Protein AF-A0A6C0DVN4-F1 (afdb_monomer_lite)

Radius of gyration: 16.3 Å; chains: 1; bounding box: 38×24×50 Å

Structure (mmCIF, N/CA/C/O backbone):
data_AF-A0A6C0DVN4-F1
#
_entry.id   AF-A0A6C0DVN4-F1
#
loop_
_atom_site.group_PDB
_atom_site.id
_atom_site.type_symbol
_atom_site.label_atom_id
_atom_site.label_alt_id
_atom_site.label_comp_id
_atom_site.label_asym_id
_atom_site.label_entity_id
_atom_site.label_seq_id
_atom_site.pdbx_PDB_ins_code
_atom_site.Cartn_x
_atom_site.Cartn_y
_atom_site.Cartn_z
_atom_site.occupancy
_atom_site.B_iso_or_equiv
_atom_site.auth_seq_id
_atom_site.auth_comp_id
_atom_site.auth_asym_id
_atom_site.auth_atom_id
_atom_site.pdbx_PDB_model_num
ATOM 1 N N . MET A 1 1 ? -11.475 -10.954 -24.457 1.00 59.22 1 MET A N 1
ATOM 2 C CA . MET A 1 1 ? -10.567 -9.864 -24.039 1.00 59.22 1 MET A CA 1
ATOM 3 C C . MET A 1 1 ? -9.410 -10.507 -23.293 1.00 59.22 1 MET A C 1
ATOM 5 O O . MET A 1 1 ? -9.677 -11.278 -22.383 1.00 59.22 1 MET A O 1
ATOM 9 N N . ASP A 1 2 ? -8.167 -10.297 -23.723 1.00 77.44 2 ASP A N 1
ATOM 10 C CA . ASP A 1 2 ? -6.999 -10.947 -23.111 1.00 77.44 2 ASP A CA 1
ATOM 11 C C . ASP A 1 2 ? -6.605 -10.215 -21.818 1.00 77.44 2 ASP A C 1
ATOM 13 O O . ASP A 1 2 ? -6.146 -9.071 -21.857 1.00 77.44 2 ASP A O 1
ATOM 17 N N . LEU A 1 3 ? -6.816 -10.867 -20.671 1.00 71.06 3 LEU A N 1
ATOM 18 C CA . LEU A 1 3 ? -6.507 -10.324 -19.344 1.0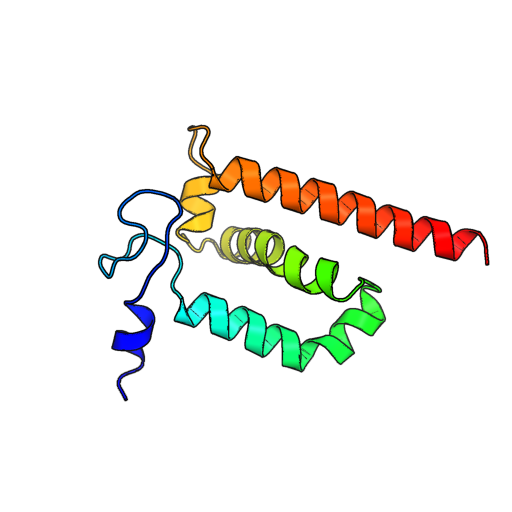0 71.06 3 LEU A CA 1
ATOM 19 C C . LEU A 1 3 ? -5.021 -9.967 -19.199 1.00 71.06 3 LEU A C 1
ATOM 21 O O . LEU A 1 3 ? -4.687 -9.006 -18.506 1.00 71.06 3 LEU A O 1
ATOM 25 N N . ASN A 1 4 ? -4.126 -10.667 -19.899 1.00 74.06 4 ASN A N 1
ATOM 26 C CA . ASN A 1 4 ? -2.692 -10.390 -19.829 1.00 74.06 4 ASN A CA 1
ATOM 27 C C . ASN A 1 4 ? -2.342 -9.027 -20.441 1.00 74.06 4 ASN A C 1
ATOM 29 O O . ASN A 1 4 ? -1.461 -8.331 -19.936 1.00 74.06 4 ASN A O 1
ATOM 33 N N . ARG A 1 5 ? -3.092 -8.592 -21.463 1.00 78.00 5 ARG A N 1
ATOM 34 C CA . ARG A 1 5 ? -2.950 -7.253 -22.058 1.00 78.00 5 ARG A CA 1
ATOM 35 C C . ARG A 1 5 ? -3.452 -6.139 -21.143 1.00 78.00 5 ARG A C 1
ATOM 37 O O . ARG A 1 5 ? -2.968 -5.018 -21.221 1.00 78.00 5 ARG A O 1
ATOM 44 N N . LEU A 1 6 ? -4.407 -6.415 -20.258 1.00 74.00 6 LEU A N 1
ATOM 45 C CA . LEU A 1 6 ? -4.835 -5.431 -19.258 1.00 74.00 6 LEU A CA 1
ATOM 46 C C . LEU A 1 6 ? -3.793 -5.275 -18.150 1.00 74.00 6 LEU A C 1
ATOM 48 O O . LEU A 1 6 ? -3.509 -4.161 -17.716 1.00 74.00 6 LEU A O 1
ATOM 52 N N . ARG A 1 7 ? -3.172 -6.385 -17.739 1.00 78.38 7 ARG A N 1
ATOM 53 C CA . ARG A 1 7 ? -2.124 -6.387 -16.710 1.00 78.38 7 ARG A CA 1
ATOM 54 C C . ARG A 1 7 ? -0.821 -5.737 -17.168 1.00 78.38 7 ARG A C 1
ATOM 56 O O . ARG A 1 7 ? -0.038 -5.317 -16.311 1.00 78.38 7 ARG A O 1
ATOM 63 N N . SER A 1 8 ? -0.594 -5.612 -18.481 1.00 85.12 8 SER A N 1
ATOM 64 C CA . SER A 1 8 ? 0.579 -4.911 -19.006 1.00 85.12 8 SER A CA 1
ATOM 65 C C . SER A 1 8 ? 0.541 -3.405 -18.762 1.00 85.12 8 SER A C 1
ATOM 67 O O . SER A 1 8 ? 1.607 -2.814 -18.684 1.00 85.12 8 SER A O 1
ATOM 69 N N . TYR A 1 9 ? -0.628 -2.776 -18.594 1.00 88.25 9 TYR A N 1
ATOM 70 C CA . TYR A 1 9 ? -0.686 -1.345 -18.284 1.00 88.25 9 TYR A CA 1
ATOM 71 C C . TYR A 1 9 ? -0.251 -1.084 -16.840 1.00 88.25 9 TYR A C 1
ATOM 73 O O . TYR A 1 9 ? -0.879 -1.556 -15.885 1.00 88.25 9 TYR A O 1
ATOM 81 N N . ARG A 1 10 ? 0.831 -0.318 -16.682 1.00 89.38 10 ARG A N 1
ATOM 82 C CA . ARG A 1 10 ? 1.436 -0.002 -15.388 1.00 89.38 10 ARG A CA 1
ATOM 83 C C . ARG A 1 10 ? 1.588 1.493 -15.178 1.00 89.38 10 ARG A C 1
ATOM 85 O O . ARG A 1 10 ? 1.744 2.254 -16.133 1.00 89.38 10 ARG A O 1
ATOM 92 N N . ILE A 1 11 ? 1.567 1.877 -13.904 1.00 90.75 11 ILE A N 1
ATOM 93 C CA . ILE A 1 11 ? 1.806 3.243 -13.443 1.00 90.75 11 ILE A CA 1
ATOM 94 C C . ILE A 1 11 ? 2.988 3.312 -12.482 1.00 90.75 11 ILE A C 1
ATOM 96 O O . ILE A 1 11 ? 3.189 2.433 -11.640 1.00 90.75 11 ILE A O 1
ATOM 100 N N . GLN A 1 12 ? 3.747 4.393 -12.586 1.00 92.25 12 GLN A N 1
ATOM 101 C CA . GLN A 1 12 ? 4.811 4.756 -11.659 1.00 92.25 12 GLN A CA 1
ATOM 102 C C . GLN A 1 12 ? 4.831 6.274 -11.449 1.00 92.25 12 GLN A C 1
ATOM 104 O O . GLN A 1 12 ? 4.302 7.036 -12.251 1.00 92.25 12 GLN A O 1
ATOM 109 N N . LEU A 1 13 ? 5.438 6.713 -10.350 1.00 87.94 13 LEU A N 1
ATOM 110 C CA . LEU A 1 13 ? 5.559 8.125 -9.971 1.00 87.94 13 LEU A CA 1
ATOM 111 C C . LEU A 1 13 ? 6.734 8.843 -10.655 1.00 87.94 13 LEU A C 1
ATOM 113 O O . LEU A 1 13 ? 6.902 10.046 -10.489 1.00 87.94 13 LEU A O 1
ATOM 117 N N . GLU A 1 14 ? 7.555 8.108 -11.399 1.00 86.81 14 GLU A N 1
ATOM 118 C CA . GLU A 1 14 ? 8.732 8.602 -12.118 1.00 86.81 14 GLU A CA 1
ATOM 119 C C . GLU A 1 14 ? 8.470 8.515 -13.630 1.00 86.81 14 GLU A C 1
ATOM 121 O O . GLU A 1 14 ? 7.703 7.661 -14.078 1.00 86.81 14 GLU A O 1
ATOM 126 N N . GLN A 1 15 ? 9.090 9.367 -14.451 1.00 84.69 15 GLN A N 1
ATOM 127 C CA . GLN A 1 15 ? 8.931 9.248 -15.905 1.00 84.69 15 GLN A CA 1
ATOM 128 C C . GLN A 1 15 ? 9.584 7.951 -16.430 1.00 84.69 15 GLN A C 1
ATOM 130 O O . GLN A 1 15 ? 10.687 7.618 -15.998 1.00 84.69 15 GLN A O 1
ATOM 135 N N . PRO A 1 16 ? 8.949 7.223 -17.369 1.00 85.19 16 PRO A N 1
ATOM 136 C CA . PRO A 1 16 ? 7.610 7.455 -17.917 1.00 85.19 16 PRO A CA 1
ATOM 137 C C . PRO A 1 16 ? 6.499 7.026 -16.940 1.00 85.19 16 PRO A C 1
ATOM 139 O O . PRO A 1 16 ? 6.503 5.903 -16.440 1.00 85.19 16 PRO A O 1
ATOM 142 N N . PHE A 1 17 ? 5.518 7.906 -16.703 1.00 85.56 17 PHE A N 1
ATOM 143 C CA . PHE A 1 17 ? 4.449 7.667 -15.720 1.00 85.56 17 PHE A CA 1
ATOM 144 C C . PHE A 1 17 ? 3.566 6.463 -16.064 1.00 85.56 17 PHE A C 1
ATOM 146 O O . PHE A 1 17 ? 3.175 5.712 -15.175 1.00 85.56 17 PHE A O 1
ATOM 153 N N . TYR A 1 18 ? 3.281 6.268 -17.353 1.00 86.06 18 TYR A N 1
ATOM 154 C CA . TYR A 1 18 ? 2.568 5.111 -17.886 1.00 86.06 18 TYR A CA 1
ATOM 155 C C . TYR A 1 18 ? 3.534 4.286 -18.717 1.00 86.06 18 TYR A C 1
ATOM 157 O O . TYR A 1 18 ? 4.242 4.832 -19.565 1.00 86.06 18 TYR A O 1
ATOM 165 N N . ASN A 1 19 ? 3.561 2.977 -18.504 1.00 81.94 19 ASN A N 1
ATOM 166 C CA . ASN A 1 19 ? 4.377 2.097 -19.328 1.00 81.94 19 ASN A CA 1
ATOM 167 C C . ASN A 1 19 ? 3.799 0.680 -19.392 1.00 81.94 19 ASN A C 1
ATOM 169 O O . ASN A 1 19 ? 2.906 0.314 -18.626 1.00 81.94 19 ASN A O 1
ATOM 173 N N . SER A 1 20 ? 4.332 -0.106 -20.325 1.00 76.62 20 SER A N 1
ATOM 174 C CA . SER A 1 20 ? 4.037 -1.531 -20.493 1.00 76.62 20 SER A CA 1
ATOM 175 C C . SER A 1 20 ? 5.239 -2.444 -20.224 1.00 76.62 20 SER A C 1
ATOM 177 O O . SER A 1 20 ? 5.152 -3.657 -20.403 1.00 76.62 20 SER A O 1
ATOM 179 N N . ASN A 1 21 ? 6.350 -1.888 -19.728 1.00 68.06 21 ASN A N 1
ATOM 180 C CA . ASN A 1 21 ? 7.659 -2.545 -19.659 1.00 68.06 21 ASN A CA 1
ATOM 181 C C . ASN A 1 21 ? 7.941 -3.186 -18.294 1.00 68.06 21 ASN A C 1
ATOM 183 O O . ASN A 1 21 ? 9.064 -3.133 -17.802 1.00 68.06 21 ASN A O 1
ATOM 187 N N . SER A 1 22 ? 6.938 -3.785 -17.648 1.00 69.44 22 SER A N 1
ATOM 188 C CA . SER A 1 22 ? 7.055 -4.423 -16.319 1.00 69.44 22 SER A CA 1
ATOM 189 C C . SER A 1 22 ? 7.503 -3.515 -15.153 1.00 69.44 22 SER A C 1
ATOM 191 O O . SER A 1 22 ? 7.626 -3.986 -14.024 1.00 69.44 22 SER A O 1
ATOM 193 N N . LEU A 1 23 ? 7.666 -2.210 -15.387 1.00 81.06 23 LEU A N 1
ATOM 194 C CA . LEU A 1 23 ? 8.024 -1.212 -14.381 1.00 81.06 23 LEU A CA 1
ATOM 195 C C . LEU A 1 23 ? 6.753 -0.530 -13.869 1.00 81.06 23 LEU A C 1
ATOM 197 O O . LEU A 1 23 ? 5.897 -0.126 -14.648 1.00 81.06 23 LEU A O 1
ATOM 201 N N . GLY A 1 24 ? 6.595 -0.411 -12.556 1.00 87.38 24 GLY A N 1
ATOM 202 C CA . GLY A 1 24 ? 5.402 0.183 -11.957 1.00 87.38 24 GLY A CA 1
ATOM 203 C C . GLY A 1 24 ? 4.382 -0.824 -11.430 1.00 87.38 24 GLY A C 1
ATOM 204 O O . GLY A 1 24 ? 4.512 -2.046 -11.576 1.00 87.38 24 GLY A O 1
ATOM 205 N N . ILE A 1 25 ? 3.346 -0.272 -10.804 1.00 89.44 25 ILE A N 1
ATOM 206 C CA . ILE A 1 25 ? 2.191 -0.989 -10.262 1.00 89.44 25 ILE A CA 1
ATOM 207 C C . ILE A 1 25 ? 1.226 -1.275 -11.415 1.00 89.44 25 ILE A C 1
ATOM 209 O O . ILE A 1 25 ? 0.901 -0.372 -12.186 1.00 89.44 25 ILE A O 1
ATOM 213 N N . SER A 1 26 ? 0.764 -2.522 -11.546 1.00 90.12 26 SER A N 1
ATOM 214 C CA . SER A 1 26 ? -0.258 -2.864 -12.542 1.00 90.12 26 SER A CA 1
ATOM 215 C C . SER A 1 26 ? -1.572 -2.163 -12.205 1.00 90.12 26 SER A C 1
ATOM 217 O O . SER A 1 26 ? -2.088 -2.312 -11.097 1.00 90.12 26 SER A O 1
ATOM 219 N N . ILE A 1 27 ? -2.118 -1.405 -13.161 1.00 89.00 27 ILE A N 1
ATOM 220 C CA . ILE A 1 27 ? -3.387 -0.682 -12.983 1.00 89.00 27 ILE A CA 1
ATOM 221 C C . ILE A 1 27 ? -4.517 -1.675 -12.719 1.00 89.00 27 ILE A C 1
ATOM 223 O O . ILE A 1 27 ? -5.364 -1.437 -11.862 1.00 89.00 27 ILE A O 1
ATOM 227 N N . PHE A 1 28 ? -4.506 -2.802 -13.436 1.00 89.62 28 PHE A N 1
ATOM 228 C CA . PHE A 1 28 ? -5.495 -3.856 -13.266 1.00 89.62 28 PHE A CA 1
ATOM 229 C C . PHE A 1 28 ? -5.443 -4.444 -11.853 1.00 89.62 28 PHE A C 1
ATOM 231 O O . PHE A 1 28 ? -6.466 -4.477 -11.177 1.00 89.62 28 PHE A O 1
ATOM 238 N N . ASP A 1 29 ? -4.259 -4.838 -11.374 1.00 87.62 29 ASP A N 1
ATOM 239 C CA . ASP A 1 29 ? -4.116 -5.431 -10.038 1.00 87.62 29 ASP A CA 1
ATOM 240 C C . ASP A 1 29 ? -4.491 -4.412 -8.937 1.00 87.62 29 ASP A C 1
ATOM 242 O O . ASP A 1 29 ? -5.167 -4.757 -7.964 1.00 87.62 29 ASP A O 1
ATOM 246 N N . LEU A 1 30 ? -4.139 -3.131 -9.120 1.00 89.69 30 LEU A N 1
ATOM 247 C CA . LEU A 1 30 ? -4.529 -2.046 -8.215 1.00 89.69 30 LEU A CA 1
ATOM 248 C C . LEU A 1 30 ? -6.052 -1.859 -8.175 1.00 89.69 30 LEU A C 1
ATOM 250 O O . LEU A 1 30 ? -6.642 -1.811 -7.097 1.00 89.69 30 LEU A O 1
ATOM 254 N N . PHE A 1 31 ? -6.700 -1.796 -9.340 1.00 91.38 31 PHE A N 1
ATOM 255 C CA . PHE A 1 31 ? -8.152 -1.673 -9.442 1.00 91.38 31 PHE A CA 1
ATOM 256 C C . PHE A 1 31 ? -8.862 -2.867 -8.798 1.00 91.38 31 PHE A C 1
ATOM 258 O O . PHE A 1 31 ? -9.775 -2.680 -7.994 1.00 91.38 31 PHE A O 1
ATOM 265 N N . MET A 1 32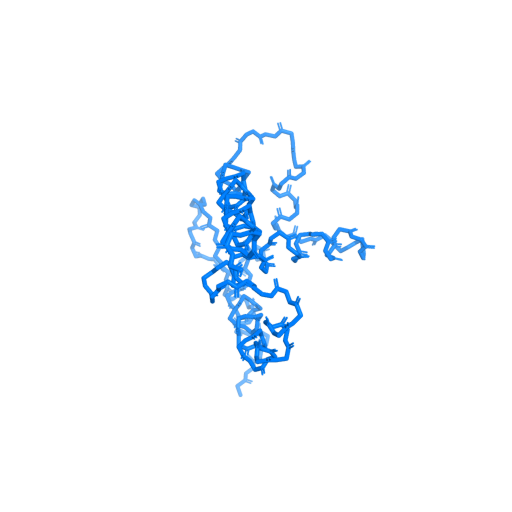 ? -8.410 -4.088 -9.096 1.00 91.44 32 MET A N 1
ATOM 266 C CA . MET A 1 32 ? -8.991 -5.308 -8.533 1.00 91.44 32 MET A CA 1
ATOM 267 C C . MET A 1 32 ? -8.836 -5.358 -7.012 1.00 91.44 32 MET A C 1
ATOM 269 O O . MET A 1 32 ? -9.762 -5.789 -6.329 1.00 91.44 32 MET A O 1
ATOM 273 N N . THR A 1 33 ? -7.730 -4.845 -6.464 1.00 92.19 33 THR A N 1
ATOM 274 C CA . THR A 1 33 ? -7.541 -4.716 -5.010 1.00 92.19 33 THR A CA 1
ATOM 275 C C . THR A 1 33 ? -8.631 -3.846 -4.382 1.00 92.19 33 THR A C 1
ATOM 277 O O . THR A 1 33 ? -9.274 -4.267 -3.422 1.00 92.19 33 THR A O 1
ATOM 280 N N . PHE A 1 34 ? -8.894 -2.660 -4.940 1.00 93.56 34 PHE A N 1
ATOM 281 C CA . PHE A 1 34 ? -9.945 -1.770 -4.432 1.00 93.56 34 PHE A CA 1
ATOM 282 C C . PHE A 1 34 ? -11.354 -2.322 -4.655 1.00 93.56 34 PHE A C 1
ATOM 284 O O . PHE A 1 34 ? -12.214 -2.164 -3.791 1.00 93.56 34 PHE A O 1
ATOM 291 N N . PHE A 1 35 ? -11.589 -2.993 -5.781 1.00 94.69 35 PHE A N 1
ATOM 292 C CA . PHE A 1 35 ? -12.870 -3.624 -6.079 1.00 94.69 35 PHE A CA 1
ATOM 293 C C . PHE A 1 35 ? -13.194 -4.751 -5.090 1.00 94.69 35 PHE A C 1
ATOM 295 O O . PHE A 1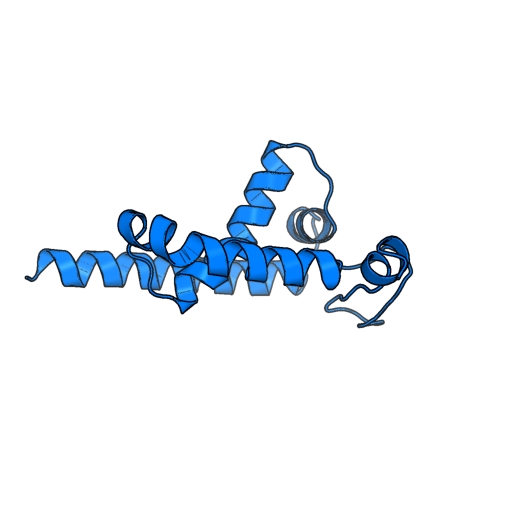 35 ? -14.277 -4.772 -4.507 1.00 94.69 35 PHE A O 1
ATOM 302 N N . ILE A 1 36 ? -12.238 -5.650 -4.837 1.00 94.25 36 ILE A N 1
ATOM 303 C CA . ILE A 1 36 ? -12.395 -6.724 -3.848 1.00 94.25 36 ILE A CA 1
ATOM 304 C C . ILE A 1 36 ? -12.559 -6.128 -2.448 1.00 94.25 36 ILE A C 1
ATOM 306 O O . ILE A 1 36 ? -13.461 -6.538 -1.718 1.00 94.25 36 ILE A O 1
ATOM 310 N N . ALA A 1 37 ? -11.745 -5.129 -2.090 1.00 94.62 37 ALA A N 1
ATOM 311 C CA . ALA A 1 37 ? -11.858 -4.432 -0.813 1.00 94.62 37 ALA A CA 1
ATOM 312 C C . ALA A 1 37 ? -13.250 -3.815 -0.613 1.00 94.62 37 ALA A C 1
ATOM 314 O O . ALA A 1 37 ? -13.823 -3.924 0.465 1.00 94.62 37 ALA A O 1
ATOM 315 N N . TYR A 1 38 ? -13.840 -3.227 -1.654 1.00 95.12 38 TYR A N 1
ATOM 316 C CA . TYR A 1 38 ? -15.198 -2.690 -1.586 1.00 95.12 38 TYR A CA 1
ATOM 317 C C . TYR A 1 38 ? -16.249 -3.763 -1.283 1.00 95.12 38 TYR A C 1
ATOM 319 O O . TYR A 1 38 ? -17.127 -3.537 -0.453 1.00 95.12 38 TYR A O 1
ATOM 327 N N . ILE A 1 39 ? -16.140 -4.945 -1.897 1.00 96.00 39 ILE A N 1
ATOM 328 C CA . ILE A 1 39 ? -17.068 -6.059 -1.650 1.00 96.00 39 ILE A CA 1
ATOM 329 C C . ILE A 1 39 ? -16.972 -6.542 -0.197 1.00 96.00 39 ILE A C 1
ATOM 331 O O . ILE A 1 39 ? -17.994 -6.807 0.436 1.00 96.00 39 ILE A O 1
ATOM 335 N N . IL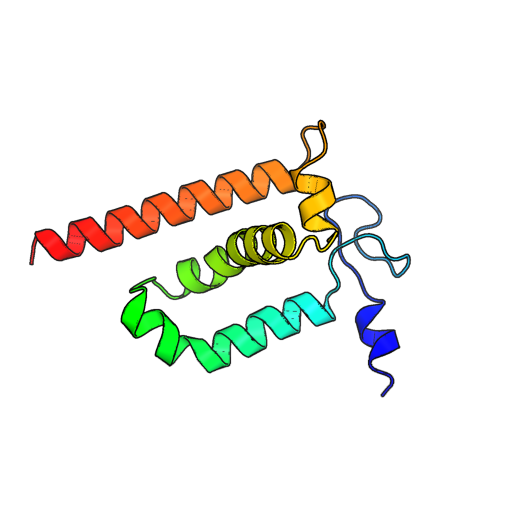E A 1 40 ? -15.757 -6.644 0.349 1.00 94.62 40 ILE A N 1
ATOM 336 C CA . ILE A 1 40 ? -15.541 -7.132 1.721 1.00 94.62 40 ILE A CA 1
ATOM 337 C C . ILE A 1 40 ? -15.660 -6.030 2.787 1.00 94.62 40 ILE A C 1
ATOM 339 O O . ILE A 1 40 ? -15.688 -6.341 3.980 1.00 94.62 40 ILE A O 1
ATOM 343 N N . GLU A 1 41 ? -15.744 -4.757 2.379 1.00 93.81 41 GLU A N 1
ATOM 344 C CA . GLU A 1 41 ? -15.800 -3.577 3.253 1.00 93.81 41 GLU A CA 1
ATOM 345 C C . GLU A 1 41 ? -16.809 -3.742 4.409 1.00 93.81 41 GLU A C 1
ATOM 347 O O . GLU A 1 41 ? -16.411 -3.502 5.557 1.00 93.81 41 GLU A O 1
ATOM 352 N N . PRO A 1 42 ? -18.069 -4.182 4.180 1.00 91.06 42 PRO A N 1
ATOM 353 C CA . PRO A 1 42 ? -19.067 -4.288 5.245 1.00 91.06 42 PRO A CA 1
ATOM 354 C C . PRO A 1 42 ? -18.658 -5.260 6.352 1.00 91.06 42 PRO A C 1
ATOM 356 O O . PRO A 1 42 ? -18.949 -5.017 7.518 1.00 91.06 42 PRO A O 1
ATOM 359 N N . TYR A 1 43 ? -17.947 -6.333 6.006 1.00 90.62 43 TYR A N 1
ATOM 360 C CA . TYR A 1 43 ? -17.503 -7.337 6.969 1.00 90.62 43 TYR A CA 1
ATOM 361 C C . TYR A 1 43 ? -16.276 -6.853 7.740 1.00 90.62 43 TYR A C 1
ATOM 363 O O . TYR A 1 43 ? -16.221 -6.970 8.960 1.00 90.62 43 TYR A O 1
ATOM 371 N N . VAL A 1 44 ? -15.300 -6.255 7.053 1.00 89.12 44 VAL A N 1
ATOM 372 C CA . VAL A 1 44 ? -14.030 -5.849 7.675 1.00 89.12 44 VAL A CA 1
ATOM 373 C C . VAL A 1 44 ? -14.194 -4.616 8.567 1.00 89.12 44 VAL A C 1
ATOM 375 O O . VAL A 1 44 ? -13.578 -4.529 9.636 1.00 89.12 44 VAL A O 1
ATOM 378 N N . ARG A 1 45 ? -15.031 -3.649 8.171 1.00 86.81 45 ARG A N 1
ATOM 379 C CA . ARG A 1 45 ? -15.220 -2.405 8.938 1.00 86.81 45 ARG A CA 1
ATOM 380 C C . ARG A 1 45 ? -15.951 -2.605 10.262 1.00 86.81 45 ARG A C 1
ATOM 382 O O . ARG A 1 45 ? -15.711 -1.829 11.183 1.00 86.81 45 ARG A O 1
ATOM 389 N N . VAL A 1 46 ? -16.758 -3.659 10.399 1.00 85.38 46 VAL A N 1
ATOM 390 C CA . VAL A 1 46 ? -17.386 -4.032 11.681 1.00 85.38 46 VAL A CA 1
ATOM 391 C C . VAL A 1 46 ? -16.328 -4.318 12.752 1.00 85.38 46 VAL A C 1
ATOM 393 O O . VAL A 1 46 ? -16.473 -3.881 13.894 1.00 85.38 46 VAL A O 1
ATOM 396 N N . TYR A 1 47 ? -15.235 -4.988 12.379 1.00 85.38 47 TYR A N 1
ATOM 397 C CA . TYR A 1 47 ? -14.161 -5.348 13.309 1.00 85.38 47 TYR A CA 1
ATOM 398 C C . TYR A 1 47 ? -13.121 -4.241 13.472 1.00 85.38 47 TYR A C 1
ATOM 400 O O . TYR A 1 47 ? -12.697 -3.946 14.587 1.00 85.38 47 TYR A O 1
ATOM 408 N N . THR A 1 48 ? -12.714 -3.616 12.367 1.00 82.19 48 THR A N 1
ATOM 409 C CA . THR A 1 48 ? -11.624 -2.626 12.373 1.00 82.19 48 THR A CA 1
ATOM 410 C C . THR A 1 48 ? -12.067 -1.243 12.839 1.00 82.19 48 THR A C 1
ATOM 412 O O . THR A 1 48 ? -11.229 -0.461 13.277 1.00 82.19 48 THR A O 1
ATOM 415 N N . LYS A 1 49 ? -13.367 -0.925 12.737 1.00 82.56 49 LYS A N 1
ATOM 416 C CA . LYS A 1 49 ? -13.961 0.388 13.060 1.00 82.56 49 LYS A CA 1
ATOM 417 C C . LYS A 1 49 ? -13.323 1.576 12.338 1.00 82.56 49 LYS A C 1
ATOM 419 O O . LYS A 1 49 ? -13.577 2.725 12.685 1.00 82.56 49 LYS A O 1
ATOM 424 N N . LEU A 1 50 ? -12.541 1.314 11.295 1.00 83.44 50 LEU A N 1
ATOM 425 C CA . LEU A 1 50 ? -11.960 2.353 10.467 1.00 83.44 50 LEU A CA 1
ATOM 426 C C . LEU A 1 50 ? -13.068 3.112 9.735 1.00 83.44 50 LEU A C 1
ATOM 428 O O . LEU A 1 50 ? -14.046 2.533 9.234 1.00 83.44 50 LEU A O 1
ATOM 432 N N . ASN A 1 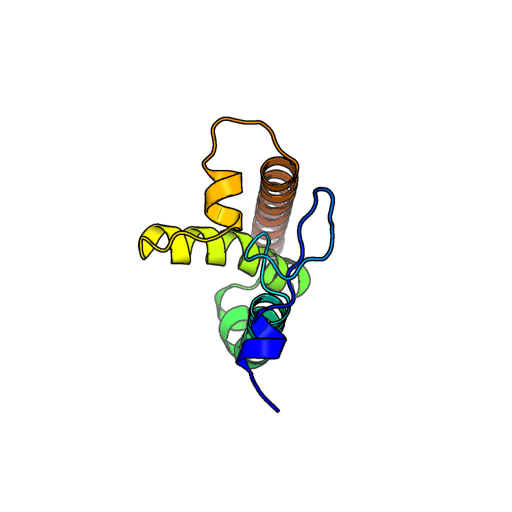51 ? -12.887 4.426 9.621 1.00 88.62 51 ASN A N 1
ATOM 433 C CA . ASN A 1 51 ? -13.664 5.196 8.665 1.00 88.62 51 ASN A CA 1
ATOM 434 C C . ASN A 1 51 ? -13.358 4.688 7.240 1.00 88.62 51 ASN A C 1
ATOM 436 O O . ASN A 1 51 ? -12.339 4.039 6.987 1.00 88.62 51 ASN A O 1
ATOM 440 N N . ARG A 1 52 ? -14.259 4.963 6.294 1.00 89.94 52 ARG A N 1
ATOM 441 C CA . ARG A 1 52 ? -14.147 4.417 4.935 1.00 89.94 52 ARG A CA 1
ATOM 442 C C . ARG A 1 52 ? -12.843 4.826 4.242 1.00 89.94 52 ARG A C 1
ATOM 444 O O . ARG A 1 52 ? -12.238 4.011 3.558 1.00 89.94 52 ARG A O 1
ATOM 451 N N . GLN A 1 53 ? -12.383 6.060 4.441 1.00 90.88 53 GLN A N 1
ATOM 452 C CA . GLN A 1 53 ? -11.150 6.552 3.824 1.00 90.88 53 GLN A CA 1
ATOM 453 C C . GLN A 1 53 ? -9.915 5.841 4.389 1.00 90.88 53 GLN A C 1
ATOM 455 O O . GLN A 1 53 ? -9.077 5.372 3.625 1.00 90.88 53 GLN A O 1
ATOM 460 N N . ALA A 1 54 ? -9.826 5.721 5.714 1.00 91.62 54 ALA A N 1
ATOM 461 C CA . ALA A 1 54 ? -8.744 5.033 6.405 1.00 91.62 54 ALA A CA 1
ATOM 462 C C . ALA A 1 54 ? -8.710 3.541 6.048 1.00 91.62 54 ALA A C 1
ATOM 464 O O . ALA A 1 54 ? -7.632 2.996 5.839 1.00 91.62 54 ALA A O 1
ATOM 465 N N . TYR A 1 55 ? -9.875 2.903 5.890 1.00 93.12 55 TYR A N 1
ATOM 466 C CA . TYR A 1 55 ? -9.975 1.522 5.416 1.00 93.12 55 TYR A CA 1
ATOM 467 C C . TYR A 1 55 ? -9.279 1.325 4.060 1.00 93.12 55 TYR A C 1
ATOM 469 O O . TYR A 1 55 ? -8.395 0.479 3.942 1.00 93.12 55 TYR A O 1
ATOM 477 N N . TYR A 1 56 ? -9.611 2.144 3.058 1.00 93.94 56 TYR A N 1
ATOM 478 C CA . TYR A 1 56 ? -8.981 2.045 1.737 1.00 93.94 56 TYR A CA 1
ATOM 479 C C . TYR A 1 56 ? -7.508 2.441 1.746 1.00 93.94 56 TYR A C 1
ATOM 481 O O . TYR A 1 56 ? -6.703 1.842 1.036 1.00 93.94 56 TYR A O 1
ATOM 489 N N . LEU A 1 57 ? -7.140 3.429 2.562 1.00 93.69 57 LEU A N 1
ATOM 490 C CA . LEU A 1 57 ? -5.756 3.872 2.676 1.00 93.69 57 LEU A CA 1
ATOM 491 C C . LEU A 1 57 ? -4.866 2.797 3.322 1.00 93.69 57 LEU A C 1
ATOM 493 O O . LEU A 1 57 ? -3.713 2.644 2.926 1.00 93.69 57 LEU A O 1
ATOM 497 N N . ALA A 1 58 ? -5.411 2.018 4.262 1.00 93.81 58 ALA A N 1
ATOM 498 C CA . ALA A 1 58 ? -4.716 0.923 4.934 1.00 93.81 58 ALA A CA 1
ATOM 499 C C . ALA A 1 58 ? -4.381 -0.256 4.006 1.00 93.81 58 ALA A C 1
ATOM 501 O O . ALA A 1 58 ? -3.457 -1.013 4.302 1.00 93.81 58 ALA A O 1
ATOM 502 N N . LEU A 1 59 ? -5.062 -0.394 2.863 1.00 93.88 59 LEU A N 1
ATOM 503 C CA . LEU A 1 59 ? -4.777 -1.458 1.894 1.00 93.88 59 LEU A CA 1
ATOM 504 C C . LEU A 1 59 ? -3.360 -1.364 1.319 1.00 93.88 59 LEU A C 1
ATOM 506 O O . LEU A 1 59 ? -2.749 -2.391 1.042 1.00 93.88 59 LEU A O 1
ATOM 510 N N . LEU A 1 60 ? -2.819 -0.151 1.166 1.00 93.19 60 LEU A N 1
ATOM 511 C CA . LEU A 1 60 ? -1.475 0.063 0.623 1.00 93.19 60 LEU A CA 1
ATOM 512 C C . LEU A 1 60 ? -0.377 -0.516 1.536 1.00 93.19 60 LEU A C 1
ATOM 514 O O . LEU A 1 60 ? 0.356 -1.396 1.079 1.00 93.19 60 LEU A O 1
ATOM 518 N N . PRO A 1 61 ? -0.255 -0.109 2.819 1.00 93.56 61 PRO A N 1
ATOM 519 C CA . PRO A 1 61 ? 0.719 -0.719 3.723 1.00 93.56 61 PRO A CA 1
ATOM 520 C C . PRO A 1 61 ? 0.420 -2.197 3.986 1.00 93.56 61 PRO A C 1
ATOM 522 O O . PRO A 1 61 ? 1.356 -2.985 4.098 1.00 93.56 61 PRO A O 1
ATOM 525 N N . LEU A 1 62 ? -0.854 -2.604 4.024 1.00 93.00 62 LEU A N 1
ATOM 526 C CA . LEU A 1 62 ? -1.214 -4.012 4.195 1.00 93.00 62 LEU A CA 1
ATOM 527 C C . LEU A 1 62 ? -0.729 -4.869 3.019 1.00 93.00 62 LEU A C 1
ATOM 529 O O . LEU A 1 62 ? -0.185 -5.945 3.245 1.00 93.00 62 LEU A O 1
ATOM 533 N N . GLY A 1 63 ? -0.850 -4.381 1.783 1.00 91.50 63 GLY A N 1
ATOM 534 C CA . GLY A 1 63 ? -0.305 -5.046 0.600 1.00 91.50 63 GLY A CA 1
ATOM 535 C C . GLY A 1 63 ? 1.217 -5.184 0.666 1.00 91.50 63 GLY A C 1
ATOM 536 O O . GLY A 1 63 ? 1.744 -6.267 0.421 1.00 91.50 63 GLY A O 1
ATOM 537 N N . VAL A 1 64 ? 1.924 -4.122 1.073 1.00 92.69 64 VAL A N 1
ATOM 538 C CA . VAL A 1 64 ? 3.388 -4.145 1.265 1.00 92.69 64 VAL A CA 1
ATOM 539 C C . VAL A 1 64 ? 3.793 -5.240 2.250 1.00 92.69 64 VAL A C 1
ATOM 541 O O . VAL A 1 64 ? 4.647 -6.072 1.933 1.00 92.69 64 VAL A O 1
ATOM 544 N N . VAL A 1 65 ? 3.141 -5.277 3.416 1.00 93.38 65 VAL A N 1
ATOM 545 C CA . VAL A 1 65 ? 3.395 -6.281 4.457 1.00 93.38 65 VAL A CA 1
ATOM 546 C C . VAL A 1 65 ? 3.042 -7.684 3.963 1.00 93.38 65 VAL A C 1
ATOM 548 O O . VAL A 1 65 ? 3.868 -8.582 4.077 1.00 93.38 65 VAL A O 1
ATOM 551 N N . SER A 1 66 ? 1.866 -7.878 3.361 1.00 92.06 66 SER A N 1
ATOM 552 C CA . SER A 1 66 ? 1.407 -9.184 2.869 1.00 92.06 66 SER A CA 1
ATOM 553 C C . SER A 1 66 ? 2.360 -9.779 1.833 1.00 92.06 66 SER A C 1
ATOM 555 O O . SER A 1 66 ? 2.696 -10.961 1.907 1.00 92.06 66 SER A O 1
ATOM 557 N N . HIS A 1 67 ? 2.813 -8.969 0.874 1.00 91.19 67 HIS A N 1
ATOM 558 C CA . HIS A 1 67 ? 3.768 -9.420 -0.135 1.00 91.19 67 HIS A CA 1
ATOM 559 C C . HIS A 1 67 ? 5.159 -9.651 0.454 1.00 91.19 67 HIS A C 1
ATOM 561 O O . HIS A 1 67 ? 5.817 -10.608 0.061 1.00 91.19 67 HIS A O 1
ATOM 567 N N . SER A 1 68 ? 5.586 -8.827 1.417 1.00 89.94 68 SER A N 1
ATOM 568 C CA . SER A 1 68 ? 6.863 -9.012 2.115 1.00 89.94 68 SER A CA 1
ATOM 569 C C . SER A 1 68 ? 6.890 -10.332 2.896 1.00 89.94 68 SER A C 1
ATOM 571 O O . SER A 1 68 ? 7.821 -11.114 2.747 1.00 89.94 68 SER A O 1
ATOM 573 N N . LEU A 1 69 ? 5.823 -10.635 3.646 1.00 91.25 69 LEU A N 1
ATOM 574 C CA . LEU A 1 69 ? 5.672 -11.890 4.395 1.00 91.25 69 LEU A CA 1
ATOM 575 C C . LEU A 1 69 ? 5.590 -13.128 3.495 1.00 91.25 69 LEU A C 1
ATOM 577 O O . LEU A 1 69 ? 5.923 -14.223 3.931 1.00 91.25 69 LEU A O 1
ATOM 581 N N . SER A 1 70 ? 5.135 -12.957 2.253 1.00 92.12 70 SER A N 1
ATOM 582 C CA . SER A 1 70 ? 5.038 -14.038 1.266 1.00 92.12 70 SER A CA 1
ATOM 583 C C . SER A 1 70 ? 6.282 -14.144 0.374 1.00 92.12 70 SER A C 1
ATOM 585 O O . SER A 1 70 ? 6.227 -14.838 -0.638 1.00 92.12 70 SER A O 1
ATOM 587 N N . GLU A 1 71 ? 7.357 -13.407 0.687 1.00 84.69 71 GLU A N 1
ATOM 588 C CA . GLU A 1 71 ? 8.595 -13.320 -0.109 1.00 84.69 71 GLU A CA 1
ATOM 589 C C . GLU A 1 71 ? 8.357 -12.943 -1.587 1.00 84.69 71 GLU A C 1
ATOM 591 O O . GLU A 1 71 ? 9.134 -13.263 -2.487 1.00 84.69 71 GLU A O 1
ATOM 596 N N . GLN A 1 72 ? 7.266 -12.226 -1.867 1.00 84.69 72 GLN A N 1
ATOM 597 C CA . GLN A 1 72 ? 6.922 -11.787 -3.213 1.00 84.69 72 GLN A CA 1
ATOM 598 C C . GLN A 1 72 ? 7.561 -10.431 -3.511 1.00 84.69 72 GLN A C 1
ATOM 600 O O . GLN A 1 72 ? 7.229 -9.403 -2.910 1.00 84.69 72 GLN A O 1
ATOM 605 N N . HIS A 1 73 ? 8.443 -10.406 -4.508 1.00 83.50 73 HIS A N 1
ATOM 606 C CA . HIS A 1 73 ? 9.066 -9.177 -4.986 1.00 83.50 73 HIS A CA 1
ATOM 607 C C . HIS A 1 73 ? 8.088 -8.350 -5.830 1.00 83.50 73 HIS A C 1
ATOM 609 O O . HIS A 1 73 ? 7.901 -8.590 -7.023 1.00 83.50 73 HIS A O 1
ATOM 615 N N . THR A 1 74 ? 7.466 -7.346 -5.210 1.00 89.62 74 THR A N 1
ATOM 616 C CA . THR A 1 74 ? 6.625 -6.364 -5.908 1.00 89.62 74 THR A CA 1
ATOM 617 C C . THR A 1 74 ? 7.394 -5.085 -6.221 1.00 89.62 74 THR A C 1
ATOM 619 O O . THR A 1 74 ? 8.370 -4.741 -5.553 1.00 89.62 74 THR A O 1
ATOM 622 N N . PHE A 1 75 ? 6.916 -4.336 -7.219 1.00 90.81 75 PHE A N 1
ATOM 623 C CA . PHE A 1 75 ? 7.493 -3.040 -7.578 1.00 90.81 75 PHE A CA 1
ATOM 624 C C . PHE A 1 75 ? 7.513 -2.064 -6.392 1.00 90.81 75 PHE A C 1
ATOM 626 O O . PHE A 1 75 ? 8.529 -1.419 -6.138 1.00 90.81 75 PHE A O 1
ATOM 633 N N . LEU A 1 76 ? 6.405 -1.981 -5.643 1.00 91.12 76 LEU A N 1
ATOM 634 C CA . LEU A 1 76 ? 6.306 -1.089 -4.491 1.00 91.12 76 LEU A CA 1
ATOM 635 C C . LEU A 1 76 ? 7.260 -1.522 -3.369 1.00 91.12 76 LEU A C 1
ATOM 637 O O . LEU A 1 76 ? 7.976 -0.672 -2.854 1.00 91.12 76 LEU A O 1
ATOM 641 N N . ASN A 1 77 ? 7.354 -2.819 -3.048 1.00 91.38 77 ASN A N 1
ATOM 642 C CA . ASN A 1 77 ? 8.316 -3.310 -2.053 1.00 91.38 77 ASN A CA 1
ATOM 643 C C . ASN A 1 77 ? 9.757 -2.994 -2.469 1.00 91.38 77 ASN A C 1
ATOM 645 O O . ASN A 1 77 ? 10.524 -2.500 -1.651 1.00 91.38 77 ASN A O 1
ATOM 649 N N . GLY A 1 78 ? 10.105 -3.191 -3.745 1.00 91.75 78 GLY A N 1
ATOM 650 C CA . GLY A 1 78 ? 11.421 -2.820 -4.269 1.00 91.75 78 GLY A CA 1
ATOM 651 C C . GLY A 1 78 ? 11.750 -1.343 -4.037 1.00 91.75 78 GLY A C 1
ATOM 652 O O . GLY A 1 78 ? 12.821 -1.026 -3.533 1.00 91.75 78 GLY A O 1
ATOM 653 N N . LYS A 1 79 ? 10.801 -0.440 -4.314 1.00 93.44 79 LYS A N 1
ATOM 654 C CA . LYS A 1 79 ? 10.967 0.999 -4.052 1.00 93.44 79 LYS A CA 1
ATOM 655 C C . LYS A 1 79 ? 10.992 1.343 -2.558 1.00 93.44 79 LYS A C 1
ATOM 657 O O . LYS A 1 79 ? 11.659 2.290 -2.159 1.00 93.44 79 LYS A O 1
ATOM 662 N N . LEU A 1 80 ? 10.278 0.616 -1.702 1.00 93.94 80 LEU A N 1
ATOM 663 C CA . LEU A 1 80 ? 10.253 0.904 -0.263 1.00 93.94 80 LEU A CA 1
ATOM 664 C C . LEU A 1 80 ? 11.471 0.364 0.488 1.00 93.94 80 LEU A C 1
ATOM 666 O O . LEU A 1 80 ? 11.874 0.975 1.474 1.00 93.94 80 LEU A O 1
ATOM 670 N N . PHE A 1 81 ? 12.067 -0.729 0.017 1.00 93.19 81 PHE A N 1
ATOM 671 C CA . PHE A 1 81 ? 13.214 -1.373 0.660 1.00 93.19 81 PHE A CA 1
ATOM 672 C C . PHE A 1 81 ? 14.558 -1.078 -0.012 1.00 93.19 81 PHE A C 1
ATOM 674 O O . PHE A 1 81 ? 15.586 -1.536 0.479 1.00 93.19 81 PHE A O 1
ATOM 681 N N . ASP A 1 82 ? 14.589 -0.304 -1.103 1.00 93.06 82 ASP A N 1
ATOM 682 C CA . ASP A 1 82 ? 15.856 0.221 -1.622 1.00 93.06 82 ASP A CA 1
ATOM 683 C C . ASP A 1 82 ? 16.549 1.141 -0.588 1.00 93.06 82 ASP A C 1
ATOM 685 O O . ASP A 1 82 ? 15.961 1.512 0.424 1.00 93.06 82 ASP A O 1
ATOM 689 N N . ASN A 1 83 ? 17.800 1.550 -0.813 1.00 92.12 83 ASN A N 1
ATOM 690 C CA . ASN A 1 83 ? 18.503 2.469 0.102 1.00 92.12 83 ASN A CA 1
ATOM 691 C C . ASN A 1 83 ? 18.303 3.956 -0.247 1.00 92.12 83 ASN A C 1
ATOM 693 O O . ASN A 1 83 ? 18.775 4.836 0.470 1.00 92.12 83 ASN A O 1
ATOM 697 N N . SER A 1 84 ? 17.610 4.262 -1.343 1.00 92.44 84 SER A N 1
ATOM 698 C CA . SER A 1 84 ? 17.441 5.623 -1.853 1.00 92.44 84 SER A CA 1
ATOM 699 C C . SER A 1 84 ? 16.221 6.314 -1.247 1.00 9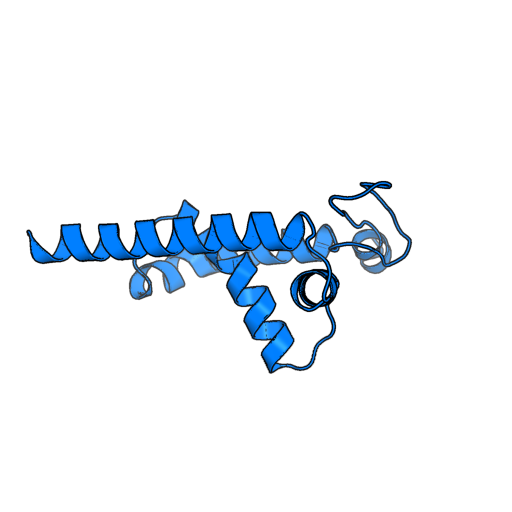2.44 84 SER A C 1
ATOM 701 O O . SER A 1 84 ? 15.189 5.692 -1.013 1.00 92.44 84 SER A O 1
ATOM 703 N N . ILE A 1 85 ? 16.281 7.620 -1.003 1.00 91.31 85 ILE A N 1
ATOM 704 C CA . ILE A 1 85 ? 15.055 8.370 -0.707 1.00 91.31 85 ILE A CA 1
ATOM 705 C C . ILE A 1 85 ? 14.303 8.555 -2.025 1.00 91.31 85 ILE A C 1
ATOM 707 O O . ILE A 1 85 ? 14.842 9.112 -2.977 1.00 91.31 85 ILE A O 1
ATOM 711 N N . ASN A 1 86 ? 13.053 8.099 -2.075 1.00 93.88 86 ASN A N 1
ATOM 712 C CA . ASN A 1 86 ? 12.190 8.237 -3.242 1.00 93.88 86 ASN A CA 1
ATOM 713 C C . ASN A 1 86 ? 10.761 8.623 -2.829 1.00 93.88 86 ASN A C 1
ATOM 715 O O . ASN A 1 86 ? 10.375 8.532 -1.659 1.00 93.88 86 ASN A O 1
ATOM 719 N N . LEU A 1 87 ? 9.963 9.054 -3.809 1.00 92.50 87 LEU A N 1
ATOM 720 C CA . LEU A 1 87 ? 8.596 9.528 -3.576 1.00 92.50 87 LEU A CA 1
ATOM 721 C C . LEU A 1 87 ? 7.683 8.457 -2.968 1.00 92.50 87 LEU A C 1
ATOM 723 O O . LEU A 1 87 ? 6.806 8.795 -2.176 1.00 92.50 87 LEU A O 1
ATOM 727 N N . TYR A 1 88 ? 7.900 7.175 -3.278 1.00 94.56 88 TYR A N 1
ATOM 728 C CA . TYR A 1 88 ? 7.091 6.082 -2.731 1.00 94.56 88 TYR A CA 1
ATOM 729 C C . TYR A 1 88 ? 7.233 5.995 -1.213 1.00 94.56 88 TYR A C 1
ATOM 731 O O . TYR A 1 88 ? 6.227 5.906 -0.513 1.00 94.56 88 TYR A O 1
ATOM 739 N N . LYS A 1 89 ? 8.462 6.096 -0.692 1.00 95.25 89 LYS A N 1
ATOM 740 C CA . LYS A 1 89 ? 8.721 6.115 0.756 1.00 95.25 89 LYS A CA 1
ATOM 741 C C . LYS A 1 89 ? 8.052 7.298 1.440 1.00 95.25 89 LYS A C 1
ATOM 743 O O . LYS A 1 89 ? 7.405 7.119 2.468 1.00 95.25 89 LYS A O 1
ATOM 748 N N . ILE A 1 90 ? 8.163 8.488 0.850 1.00 95.06 90 ILE A N 1
ATOM 749 C CA . ILE A 1 90 ? 7.558 9.713 1.393 1.00 95.06 90 ILE A CA 1
ATOM 750 C C . ILE A 1 90 ? 6.035 9.557 1.478 1.00 95.06 90 ILE A C 1
ATOM 752 O O . ILE A 1 90 ? 5.445 9.789 2.533 1.00 95.06 90 ILE A O 1
ATOM 756 N N . ILE A 1 91 ? 5.398 9.101 0.397 1.00 94.88 91 ILE A N 1
ATOM 757 C CA . ILE A 1 91 ? 3.949 8.872 0.353 1.00 94.88 91 ILE A CA 1
ATOM 758 C C . ILE A 1 91 ? 3.529 7.811 1.374 1.00 94.88 91 ILE A C 1
ATOM 760 O O . ILE A 1 91 ? 2.553 8.015 2.094 1.00 94.88 91 ILE A O 1
ATOM 764 N N . MET A 1 92 ? 4.273 6.708 1.489 1.00 96.06 92 MET A N 1
ATOM 765 C CA . MET A 1 92 ? 3.977 5.662 2.469 1.00 96.06 92 MET A CA 1
ATOM 766 C C . MET A 1 92 ? 4.076 6.159 3.911 1.00 96.06 92 MET A C 1
ATOM 768 O O . MET A 1 92 ? 3.209 5.830 4.718 1.00 96.06 92 MET A O 1
ATOM 772 N N . ILE A 1 93 ? 5.067 6.990 4.237 1.00 95.94 93 ILE A N 1
ATOM 773 C CA . ILE A 1 93 ? 5.181 7.610 5.564 1.00 95.94 93 ILE A CA 1
ATOM 774 C C . ILE A 1 93 ? 3.966 8.500 5.846 1.00 95.94 93 ILE A C 1
ATOM 776 O O . ILE A 1 93 ? 3.355 8.374 6.905 1.00 95.94 93 ILE A O 1
ATOM 780 N N . ILE A 1 94 ? 3.565 9.351 4.894 1.00 96.31 94 ILE A N 1
ATOM 781 C CA . ILE A 1 94 ? 2.378 10.213 5.034 1.00 96.31 94 ILE A CA 1
ATOM 782 C C . ILE A 1 94 ? 1.118 9.370 5.272 1.00 96.31 94 ILE A C 1
ATOM 784 O O . ILE A 1 94 ? 0.315 9.687 6.151 1.00 96.31 94 ILE A O 1
ATOM 788 N N . ILE A 1 95 ? 0.958 8.277 4.520 1.00 95.75 95 ILE A N 1
ATOM 789 C CA . ILE A 1 95 ? -0.151 7.333 4.684 1.00 95.75 95 ILE A CA 1
ATOM 790 C C . ILE A 1 95 ? -0.156 6.738 6.094 1.00 95.75 95 ILE A C 1
ATOM 792 O O . ILE A 1 95 ? -1.191 6.769 6.757 1.00 95.75 95 ILE A O 1
ATOM 796 N N . ILE A 1 96 ? 0.984 6.233 6.568 1.00 95.56 96 ILE A N 1
ATOM 797 C CA . ILE A 1 96 ? 1.104 5.623 7.898 1.00 95.56 96 ILE A CA 1
ATOM 798 C C . ILE A 1 96 ? 0.778 6.644 8.994 1.00 95.56 96 ILE A C 1
ATOM 800 O O . ILE A 1 96 ? -0.015 6.342 9.882 1.00 95.56 96 ILE A O 1
ATOM 804 N N . ILE A 1 97 ? 1.313 7.867 8.909 1.00 94.88 97 ILE A N 1
ATOM 805 C CA . ILE A 1 97 ? 1.023 8.943 9.871 1.00 94.88 97 ILE A CA 1
ATOM 806 C C . ILE A 1 97 ? -0.479 9.241 9.911 1.00 94.88 97 ILE A C 1
ATOM 808 O O . ILE A 1 97 ? -1.070 9.300 10.991 1.00 94.88 97 ILE A O 1
ATOM 812 N N . LYS A 1 98 ? -1.120 9.381 8.742 1.00 92.88 98 LYS A N 1
ATOM 813 C CA . LYS A 1 98 ? -2.563 9.634 8.659 1.00 92.88 98 LYS A CA 1
ATOM 814 C C . LYS A 1 98 ? -3.377 8.486 9.263 1.00 92.88 98 LYS A C 1
ATOM 816 O O . LYS A 1 98 ? -4.341 8.741 9.979 1.00 92.88 98 LYS A O 1
ATOM 821 N N . LEU A 1 99 ? -2.987 7.236 9.010 1.00 93.00 99 LEU A N 1
ATOM 822 C CA . LEU A 1 99 ? -3.652 6.060 9.578 1.00 93.00 99 LEU A CA 1
ATOM 823 C C . LEU A 1 99 ? -3.529 6.005 11.103 1.00 93.00 99 LEU A C 1
ATOM 825 O O . LEU A 1 99 ? -4.520 5.731 11.773 1.00 93.00 99 LEU A O 1
ATOM 829 N N . ILE A 1 100 ? -2.351 6.304 11.655 1.00 91.38 100 ILE A N 1
ATOM 830 C CA . ILE A 1 100 ? -2.135 6.363 13.109 1.00 91.38 100 ILE A CA 1
ATOM 831 C C . ILE A 1 100 ? -3.026 7.437 13.741 1.00 91.38 100 ILE A C 1
ATOM 833 O O . ILE A 1 100 ? -3.669 7.186 14.759 1.00 91.38 100 ILE A O 1
ATOM 837 N N . TYR A 1 101 ? -3.100 8.620 13.126 1.00 90.50 101 TYR A N 1
ATOM 838 C CA . TYR A 1 101 ? -3.951 9.706 13.609 1.00 90.50 101 TYR A CA 1
ATOM 839 C C . TYR A 1 101 ? -5.438 9.312 13.631 1.00 90.50 101 TYR A C 1
ATOM 841 O O . TYR A 1 101 ? -6.121 9.517 14.633 1.00 90.50 101 TYR A O 1
ATOM 849 N N . GLU A 1 102 ? -5.925 8.684 12.560 1.00 87.31 102 GLU A N 1
ATOM 850 C CA . GLU A 1 102 ? -7.310 8.205 12.467 1.00 87.31 102 GLU A CA 1
ATOM 851 C C . GLU A 1 102 ? -7.624 7.100 13.479 1.00 87.31 102 GLU A C 1
ATOM 853 O O . GLU A 1 102 ? -8.678 7.119 14.118 1.00 87.31 102 GLU A O 1
ATOM 858 N N . LEU A 1 103 ? -6.698 6.157 13.670 1.00 84.50 103 LEU A N 1
ATOM 859 C CA . LEU A 1 103 ? -6.832 5.116 14.685 1.00 84.50 103 LEU A CA 1
ATOM 860 C C . LEU A 1 103 ? -6.947 5.737 16.078 1.00 84.50 103 LEU A C 1
ATOM 862 O O . LEU A 1 103 ? -7.898 5.438 16.798 1.00 84.50 103 LEU A O 1
ATOM 866 N N . ASN A 1 104 ? -6.042 6.653 16.432 1.00 84.81 104 ASN A N 1
ATOM 867 C CA . ASN A 1 104 ? -6.063 7.331 17.727 1.00 84.81 104 ASN A CA 1
ATOM 868 C C . ASN A 1 104 ? -7.374 8.093 17.946 1.00 84.81 104 ASN A C 1
ATOM 870 O O . ASN A 1 104 ? -8.014 7.912 18.980 1.00 84.81 104 ASN A O 1
ATOM 874 N N . ASN A 1 105 ? -7.825 8.884 16.969 1.00 78.81 105 ASN A N 1
ATOM 875 C CA . ASN A 1 105 ? -9.100 9.598 17.065 1.00 78.81 105 ASN A CA 1
ATOM 876 C C . ASN A 1 105 ? -10.286 8.644 17.263 1.00 78.81 105 ASN A C 1
ATOM 878 O O . ASN A 1 105 ? -11.148 8.898 18.107 1.00 78.81 105 ASN A O 1
ATOM 882 N N . SER A 1 106 ? -10.310 7.519 16.543 1.00 71.81 106 SER A N 1
ATOM 883 C CA . SER A 1 106 ? -11.346 6.499 16.719 1.00 71.81 106 SER A CA 1
ATOM 884 C C . SER A 1 106 ? -11.335 5.875 18.121 1.00 71.81 106 SER A C 1
ATOM 886 O O . SER A 1 106 ? -12.399 5.494 18.612 1.00 71.81 106 SER A O 1
ATOM 888 N N . PHE A 1 107 ? -10.172 5.754 18.770 1.00 62.44 107 PHE A N 1
ATOM 889 C CA . PHE A 1 107 ? -10.069 5.288 20.157 1.00 62.44 107 PHE A CA 1
ATOM 890 C C . PHE A 1 107 ? -10.506 6.360 21.165 1.00 62.44 107 PHE A C 1
ATOM 892 O O . PHE A 1 107 ? -11.240 6.043 22.100 1.00 62.44 107 PHE A O 1
ATOM 899 N N . TYR A 1 108 ? -10.121 7.624 20.965 1.00 60.16 108 TYR A N 1
ATOM 900 C CA . TYR A 1 108 ? -10.473 8.728 21.868 1.00 60.16 108 TYR A CA 1
ATOM 901 C C . TYR A 1 108 ? -11.980 8.998 21.929 1.00 60.16 108 TYR A C 1
ATOM 903 O O . TYR A 1 108 ? -12.521 9.162 23.020 1.00 60.16 108 TYR A O 1
ATOM 911 N N . VAL A 1 109 ? -12.679 8.999 20.788 1.00 60.91 109 VAL A N 1
ATOM 912 C CA . VAL A 1 109 ? -14.143 9.201 20.754 1.00 60.91 109 VAL A CA 1
ATOM 913 C C . VAL A 1 109 ? -14.882 8.096 21.518 1.00 60.91 109 VAL A C 1
ATOM 915 O O . VAL A 1 109 ? -15.908 8.356 22.135 1.00 60.91 109 VAL A O 1
ATOM 918 N N . LYS A 1 110 ? -14.339 6.874 21.532 1.00 56.91 110 LYS A N 1
ATOM 919 C CA . LYS A 1 110 ? -14.951 5.715 22.191 1.00 56.91 110 LYS A CA 1
ATOM 920 C C . LYS A 1 110 ? -14.818 5.736 23.720 1.00 56.91 110 LYS A C 1
ATOM 922 O O . LYS A 1 110 ? -15.662 5.163 24.390 1.00 56.91 110 LYS A O 1
ATOM 927 N N . ASN A 1 111 ? -13.768 6.351 24.267 1.00 59.84 111 ASN A N 1
ATOM 928 C CA . ASN A 1 111 ? -13.529 6.380 25.719 1.00 59.84 111 ASN A CA 1
ATOM 929 C C . ASN A 1 111 ? -14.256 7.533 26.438 1.00 59.84 111 ASN A C 1
ATOM 931 O O . ASN A 1 111 ? -14.200 7.605 27.661 1.00 59.84 111 ASN A O 1
ATOM 935 N N . ASN A 1 112 ? -14.908 8.425 25.687 1.00 52.59 112 ASN A N 1
ATOM 936 C CA . ASN A 1 112 ? -15.632 9.593 26.199 1.00 52.59 112 ASN A CA 1
ATOM 937 C C . ASN A 1 112 ? -17.153 9.529 25.918 1.00 52.59 112 ASN A C 1
ATOM 939 O O . ASN A 1 112 ? -17.827 10.557 25.991 1.00 52.59 112 ASN A O 1
ATOM 943 N N . GLN A 1 113 ? -17.677 8.348 25.571 1.00 47.34 113 GLN A N 1
ATOM 944 C CA . GLN A 1 113 ? -19.107 8.018 25.465 1.00 47.34 113 GLN A CA 1
ATOM 945 C C . GLN A 1 113 ? -19.436 6.901 26.451 1.00 47.34 113 GLN A C 1
ATOM 947 O O . GLN A 1 113 ? -20.551 6.940 27.012 1.00 47.34 113 GLN A O 1
#

Sequence (113 aa):
MDLNRLRSYRIQLEQPFYNSNSLGISIFDLFMTFFIAYIIEPYVRVYTKLNRQAYYLALLPLGVVSHSLSEQHTFLNGKLFDNSINLYKIIMIIIIIKLIYELNNSFYVKNNQ

Secondary structure (DSSP, 8-state):
--HHHHHT-EE-SSSSSEESSS-SEEHHHHHHHHHHHHHHHHHHHHHH---HHHHHHHHHHHHHHHHHHTT---HHHHHHHSSS--HHHHHHHHHHHHHHHHHHHHHHHHHT-

Organism: NCBI:txid1070528

pLDDT: mean 86.71, std 10.17, range [47.34, 96.31]

Foldseek 3Di:
DDVVVQQQWAADPDPVGTGSPLAHDRPVVLVVLVVVLVVCVVVVCVPLVFDPVLSSLVSVVVVLVVCVVVVHDDNLVCVCPDPDDDPSVVVVVVSVVVNVVRSVVSVVVVVVD